Protein AF-A0A957P3L6-F1 (afdb_monomer_lite)

Sequence (128 aa):
MTCQVVGEVQRFIQQHDVEDEVVVKHDGSALTVGDVKTFMQERLRAVGLEDHGHTIFSLGRESAVPHNRGSADTPLRLGHTIIFDIFPQNERGYYHDMTRTWCLGYAPPEVQEAWDQVKEIFDQVMAN

Secondary structure (DSSP, 8-state):
-HHHHHHHHHHHHHTSEEETTEEE-TTSSBPBHHHHHHHHHHHHHHTTEE--S--EEEEGGGGGSTT----TTPBPBBT-EEEEEE-PEETTSPBP-EEEEEEBS---HHHHHHHHHHHHHHHHHHT-

pLDDT: mean 96.42, std 3.87, range [64.06, 98.75]

Radius of gyration: 15.16 Å; chains: 1; bounding box: 37×28×45 Å

Structure (mmCIF, N/CA/C/O backbone):
data_AF-A0A957P3L6-F1
#
_entry.id   AF-A0A957P3L6-F1
#
loop_
_atom_site.group_PDB
_atom_site.id
_atom_site.type_symbol
_atom_site.label_atom_id
_atom_site.label_alt_id
_atom_site.label_comp_id
_atom_site.label_asym_id
_atom_site.label_entity_id
_atom_site.label_seq_id
_atom_site.pdbx_PDB_ins_code
_atom_site.Cartn_x
_atom_site.Cartn_y
_atom_site.Cartn_z
_atom_site.occupancy
_atom_site.B_iso_or_equiv
_atom_site.auth_seq_id
_atom_site.auth_comp_id
_atom_site.auth_asym_id
_atom_site.auth_atom_id
_atom_site.pdbx_PDB_model_num
ATOM 1 N N . MET A 1 1 ? 6.332 -8.631 -13.065 1.00 87.06 1 MET A N 1
ATOM 2 C CA . MET A 1 1 ? 7.244 -8.559 -11.904 1.00 87.06 1 MET A CA 1
ATOM 3 C C . MET A 1 1 ? 6.675 -7.658 -10.813 1.00 87.06 1 MET A C 1
ATOM 5 O O . MET A 1 1 ? 6.283 -8.201 -9.796 1.00 87.06 1 MET A O 1
ATOM 9 N N . THR A 1 2 ? 6.478 -6.349 -11.018 1.00 95.50 2 THR A N 1
ATOM 10 C CA . THR A 1 2 ? 5.895 -5.479 -9.965 1.00 95.50 2 THR A CA 1
ATOM 11 C C . THR A 1 2 ? 4.506 -5.928 -9.495 1.00 95.50 2 THR A C 1
ATOM 13 O O . THR A 1 2 ? 4.297 -6.077 -8.298 1.00 95.50 2 THR A O 1
ATOM 16 N N . CYS A 1 3 ? 3.583 -6.273 -10.407 1.00 96.81 3 CYS A N 1
ATOM 17 C CA . CYS A 1 3 ? 2.259 -6.789 -10.016 1.00 96.81 3 CYS A CA 1
ATOM 18 C C . CYS A 1 3 ? 2.332 -8.088 -9.191 1.00 96.81 3 CYS A C 1
ATOM 20 O O . CYS A 1 3 ? 1.479 -8.320 -8.340 1.00 96.81 3 CYS A O 1
ATOM 22 N N . GLN A 1 4 ? 3.347 -8.931 -9.431 1.00 97.50 4 GLN A N 1
ATOM 23 C CA . GLN A 1 4 ? 3.562 -10.147 -8.642 1.00 97.50 4 GLN A CA 1
ATOM 24 C C . GLN A 1 4 ? 3.921 -9.778 -7.200 1.00 97.50 4 GLN A C 1
ATOM 26 O O . GLN A 1 4 ? 3.312 -10.310 -6.277 1.00 97.50 4 GLN A O 1
ATOM 31 N N . VAL A 1 5 ? 4.847 -8.833 -7.013 1.00 98.06 5 VAL A N 1
ATOM 32 C CA . VAL A 1 5 ? 5.245 -8.357 -5.682 1.00 98.06 5 VAL A CA 1
ATOM 33 C C . VAL A 1 5 ? 4.079 -7.686 -4.957 1.00 98.06 5 VAL A C 1
ATOM 35 O O . VAL A 1 5 ? 3.848 -7.973 -3.789 1.00 98.06 5 VAL A O 1
ATOM 38 N N . VAL A 1 6 ? 3.277 -6.872 -5.647 1.00 98.31 6 VAL A N 1
ATOM 39 C CA . VAL A 1 6 ? 2.060 -6.277 -5.065 1.00 98.31 6 VAL A CA 1
ATOM 40 C C . VAL A 1 6 ? 1.085 -7.362 -4.583 1.00 98.31 6 VAL A C 1
ATOM 42 O O . VAL A 1 6 ? 0.561 -7.275 -3.473 1.00 98.31 6 VAL A O 1
ATOM 45 N N . GLY A 1 7 ? 0.892 -8.431 -5.364 1.00 98.44 7 GLY A N 1
ATOM 46 C CA . GLY A 1 7 ? 0.078 -9.580 -4.952 1.00 98.44 7 GLY A CA 1
ATOM 47 C C . GLY A 1 7 ? 0.696 -10.415 -3.820 1.00 98.44 7 GLY A C 1
ATOM 48 O O . GLY A 1 7 ? -0.021 -11.052 -3.050 1.00 98.44 7 GLY A O 1
ATOM 49 N N . GLU A 1 8 ? 2.022 -10.440 -3.689 1.00 98.62 8 GLU A N 1
ATOM 50 C CA . GLU A 1 8 ? 2.716 -11.038 -2.542 1.00 98.62 8 GLU A CA 1
ATOM 51 C C . GLU A 1 8 ? 2.539 -10.201 -1.274 1.00 98.62 8 GLU A C 1
ATOM 53 O O . GLU A 1 8 ? 2.265 -10.775 -0.226 1.00 98.62 8 GLU A O 1
ATOM 58 N N . VAL A 1 9 ? 2.616 -8.870 -1.373 1.00 98.62 9 VAL A N 1
ATOM 59 C CA . VAL A 1 9 ? 2.340 -7.941 -0.264 1.00 98.62 9 VAL A CA 1
ATOM 60 C C . VAL A 1 9 ? 0.907 -8.106 0.237 1.00 98.62 9 VAL A C 1
ATOM 62 O O . VAL A 1 9 ? 0.689 -8.238 1.439 1.00 98.62 9 VAL A O 1
ATOM 65 N N . GLN A 1 10 ? -0.067 -8.175 -0.675 1.00 98.50 10 GLN A N 1
ATOM 66 C CA . GLN A 1 10 ? -1.460 -8.432 -0.307 1.00 98.50 10 GLN A CA 1
ATOM 67 C C . GLN A 1 10 ? -1.595 -9.748 0.476 1.00 98.50 10 GLN A C 1
ATOM 69 O O . GLN A 1 10 ? -2.192 -9.767 1.551 1.00 98.50 10 GLN A O 1
ATOM 74 N N . ARG A 1 11 ? -1.017 -10.844 -0.036 1.00 98.62 11 ARG A N 1
ATOM 75 C CA . ARG A 1 11 ? -1.066 -12.155 0.632 1.00 98.62 11 ARG A CA 1
ATOM 76 C C . ARG A 1 11 ? -0.356 -12.151 1.981 1.00 98.62 11 ARG A C 1
ATOM 78 O O . ARG A 1 11 ? -0.852 -12.778 2.905 1.00 98.62 11 ARG A O 1
ATOM 85 N N . PHE A 1 12 ? 0.772 -11.455 2.097 1.00 98.69 12 PHE A N 1
ATOM 86 C CA . PHE A 1 12 ? 1.495 -11.298 3.357 1.00 98.69 12 PHE A CA 1
ATOM 87 C C . PHE A 1 12 ? 0.620 -10.633 4.422 1.00 98.69 12 PHE A C 1
ATOM 89 O O . PHE A 1 12 ? 0.483 -11.168 5.517 1.00 98.69 12 PHE A O 1
ATOM 96 N N . ILE A 1 13 ? -0.054 -9.529 4.087 1.00 98.50 13 ILE A N 1
ATOM 97 C CA . ILE A 1 13 ? -0.978 -8.863 5.017 1.00 98.50 13 ILE A CA 1
ATOM 98 C C . ILE A 1 13 ? -2.135 -9.802 5.397 1.00 98.50 13 ILE A C 1
ATOM 100 O O . ILE A 1 13 ? -2.477 -9.906 6.567 1.00 98.50 13 ILE A O 1
ATOM 104 N N . GLN A 1 14 ? -2.694 -10.543 4.435 1.00 97.81 14 GLN A N 1
ATOM 105 C CA . GLN A 1 14 ? -3.813 -11.473 4.664 1.00 97.81 14 GLN A CA 1
ATOM 106 C C . GLN A 1 14 ? -3.473 -12.706 5.523 1.00 97.81 14 GLN A C 1
ATOM 108 O O . GLN A 1 14 ? -4.383 -13.439 5.898 1.00 97.81 14 GLN A O 1
ATOM 113 N N . GLN A 1 15 ? -2.196 -12.967 5.816 1.00 97.56 15 GLN A N 1
ATOM 114 C CA . GLN A 1 15 ? -1.766 -14.068 6.693 1.00 97.56 15 GLN A CA 1
ATOM 115 C C . GLN A 1 15 ? -1.826 -13.722 8.187 1.00 97.56 15 GLN A C 1
ATOM 117 O O . GLN A 1 15 ? -1.522 -14.578 9.012 1.00 97.56 15 GLN A O 1
ATOM 122 N N . HIS A 1 16 ? -2.162 -12.479 8.518 1.00 98.56 16 HIS A N 1
ATOM 123 C CA . HIS A 1 16 ? -2.164 -11.957 9.877 1.00 98.56 16 HIS A CA 1
ATOM 124 C C . HIS A 1 16 ? -3.590 -11.866 10.423 1.00 98.56 16 HIS A C 1
ATOM 126 O O . HIS A 1 16 ? -4.535 -11.615 9.669 1.00 98.56 16 HIS A O 1
ATOM 132 N N . ASP A 1 17 ? -3.729 -12.048 11.734 1.00 98.06 17 ASP A N 1
ATOM 133 C CA . ASP A 1 17 ? -5.008 -11.916 12.429 1.00 98.06 17 ASP A CA 1
ATOM 134 C C . ASP A 1 17 ? -5.362 -10.439 12.660 1.00 98.06 17 ASP A C 1
ATOM 136 O O . ASP A 1 17 ? -4.548 -9.534 12.449 1.00 98.06 17 ASP A O 1
ATOM 140 N N . VAL A 1 18 ? -6.602 -10.185 13.087 1.00 98.44 18 VAL A N 1
ATOM 141 C CA . VAL A 1 18 ? -7.084 -8.845 13.437 1.00 98.44 18 VAL A CA 1
ATOM 142 C C . VAL A 1 18 ? -7.625 -8.837 14.861 1.00 98.44 18 VAL A C 1
ATOM 144 O O . VAL A 1 18 ? -8.515 -9.620 15.189 1.00 98.44 18 VAL A O 1
ATOM 147 N N . GLU A 1 19 ? -7.154 -7.888 15.667 1.00 98.19 19 GLU A N 1
ATOM 148 C CA . GLU A 1 19 ? -7.626 -7.612 17.027 1.00 98.19 19 GLU A CA 1
ATOM 149 C C . GLU A 1 19 ? -7.943 -6.117 17.157 1.00 98.19 19 GLU A C 1
ATOM 151 O O . GLU A 1 19 ? -7.111 -5.279 16.817 1.00 98.19 19 GLU A O 1
ATOM 156 N N . ASP A 1 20 ? -9.154 -5.763 17.603 1.00 97.00 20 ASP A N 1
ATOM 157 C CA . ASP A 1 20 ? -9.600 -4.365 17.7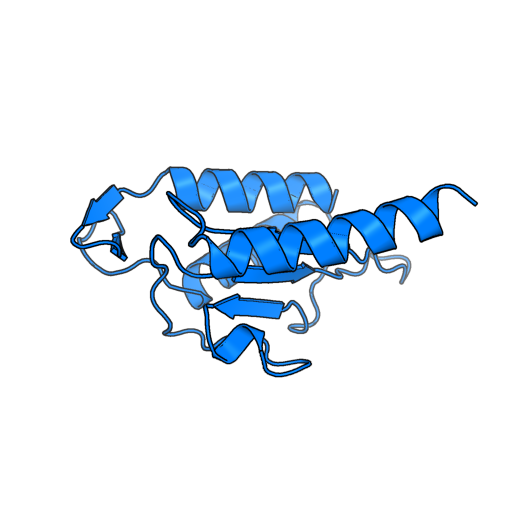69 1.00 97.00 20 ASP A CA 1
ATOM 158 C C . ASP A 1 20 ? -9.284 -3.459 16.554 1.00 97.00 20 ASP A C 1
ATOM 160 O O . ASP A 1 20 ? -8.740 -2.355 16.666 1.00 97.00 20 ASP A O 1
ATOM 164 N N . GLU A 1 21 ? -9.613 -3.970 15.361 1.00 98.19 21 GLU A N 1
ATOM 165 C CA . GLU A 1 21 ? -9.349 -3.361 14.047 1.00 98.19 21 GLU A CA 1
ATOM 166 C C . GLU A 1 21 ? -7.864 -3.172 13.687 1.00 98.19 21 GLU A C 1
ATOM 168 O O . GLU A 1 21 ? -7.564 -2.557 12.664 1.00 98.19 21 GLU A O 1
ATOM 173 N N . VAL A 1 22 ? -6.925 -3.698 14.474 1.00 98.50 22 VAL A N 1
ATOM 174 C CA . VAL A 1 22 ? -5.483 -3.705 14.187 1.00 98.50 22 VAL A CA 1
ATOM 175 C C . VAL A 1 22 ? -5.080 -5.052 13.607 1.00 98.50 22 VAL A C 1
ATOM 177 O O . VAL A 1 22 ? -5.451 -6.092 14.139 1.00 98.50 22 VAL A O 1
ATOM 180 N N . VAL A 1 23 ? -4.286 -5.044 12.539 1.00 98.69 23 VAL A N 1
ATOM 181 C CA . VAL A 1 23 ? -3.655 -6.265 12.025 1.00 98.69 23 VAL A CA 1
ATOM 182 C C . VAL A 1 23 ? -2.493 -6.641 12.946 1.00 98.69 23 VAL A C 1
ATOM 184 O O . VAL A 1 23 ? -1.602 -5.819 13.172 1.00 98.69 23 VAL A O 1
ATOM 187 N N . VAL A 1 24 ? -2.481 -7.864 13.473 1.00 98.69 24 VAL A N 1
ATOM 188 C CA . VAL A 1 24 ? -1.509 -8.322 14.478 1.00 98.69 24 VAL A CA 1
ATOM 189 C C . VAL A 1 24 ? -0.664 -9.493 13.979 1.00 98.69 24 VAL A C 1
ATOM 191 O O . VAL A 1 24 ? -1.112 -10.367 13.239 1.00 98.69 24 VAL A O 1
ATOM 194 N N . LYS A 1 25 ? 0.606 -9.500 14.383 1.00 98.50 25 LYS A N 1
ATOM 195 C CA . LYS A 1 25 ? 1.548 -10.601 14.174 1.00 98.50 25 LYS A CA 1
ATOM 196 C C . LYS A 1 25 ? 1.268 -11.739 15.145 1.00 98.50 25 LYS A C 1
ATOM 198 O O . LYS A 1 25 ? 0.614 -11.571 16.167 1.00 98.50 25 LYS A O 1
ATOM 203 N N . HIS A 1 26 ? 1.851 -12.898 14.848 1.00 96.00 26 HIS A N 1
ATOM 204 C CA . HIS A 1 26 ? 1.729 -14.106 15.669 1.00 96.00 26 HIS A CA 1
ATOM 205 C C . HIS A 1 26 ? 2.196 -13.935 17.125 1.00 96.00 26 HIS A C 1
ATOM 207 O O . HIS A 1 26 ? 1.799 -14.713 17.988 1.00 96.00 26 HIS A O 1
ATOM 213 N N . ASP A 1 27 ? 3.057 -12.950 17.392 1.00 96.69 27 ASP A N 1
ATOM 214 C CA . ASP A 1 27 ? 3.541 -12.597 18.731 1.00 96.69 27 ASP A CA 1
ATOM 215 C C . ASP A 1 27 ? 2.620 -11.607 19.477 1.00 96.69 27 ASP A C 1
ATOM 217 O O . ASP A 1 27 ? 2.952 -11.180 20.582 1.00 96.69 27 ASP A O 1
ATOM 221 N N . GLY A 1 28 ? 1.480 -11.237 18.883 1.00 97.12 28 GLY A N 1
ATOM 222 C CA . GLY A 1 28 ? 0.507 -10.282 19.415 1.00 97.12 28 GLY A CA 1
ATOM 223 C C . GLY A 1 28 ? 0.873 -8.810 19.201 1.00 97.12 28 GLY A C 1
ATOM 224 O O . GLY A 1 28 ? 0.094 -7.927 19.549 1.00 97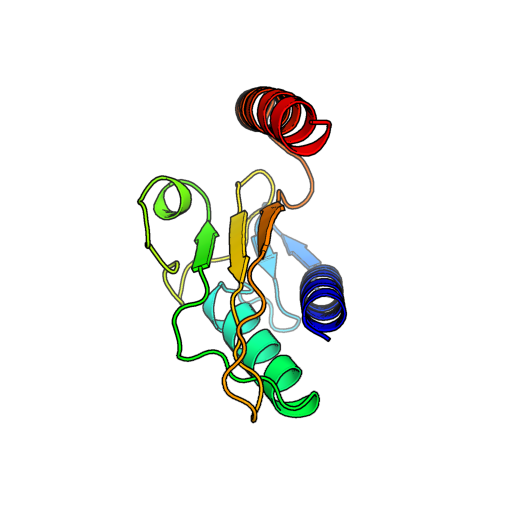.12 28 GLY A O 1
ATOM 225 N N . SER A 1 29 ? 2.042 -8.499 18.633 1.00 98.31 29 SER A N 1
ATOM 226 C CA . SER A 1 29 ? 2.396 -7.114 18.306 1.00 98.31 29 SER A CA 1
ATOM 227 C C . SER A 1 29 ? 1.794 -6.684 16.966 1.00 98.31 29 SER A C 1
ATOM 229 O O . SER A 1 29 ? 1.581 -7.501 16.072 1.00 98.31 29 SER A O 1
ATOM 231 N N . ALA A 1 30 ? 1.511 -5.390 16.801 1.00 98.62 30 ALA A N 1
ATOM 232 C CA . ALA A 1 30 ? 0.903 -4.882 15.574 1.00 98.62 30 ALA A CA 1
ATOM 233 C C . ALA A 1 30 ? 1.804 -5.095 14.346 1.00 98.62 30 ALA A C 1
ATOM 235 O O . ALA A 1 30 ? 3.017 -4.889 14.416 1.00 98.62 30 ALA A O 1
ATOM 236 N N . LEU A 1 31 ? 1.200 -5.456 13.212 1.00 98.75 31 LEU A N 1
ATOM 237 C CA . LEU A 1 31 ? 1.855 -5.402 11.911 1.00 98.75 31 LEU A CA 1
ATOM 238 C C . LEU A 1 31 ? 1.931 -3.940 11.460 1.00 98.75 31 LEU A C 1
ATOM 240 O O . LEU A 1 31 ? 0.925 -3.228 11.444 1.00 98.75 31 LEU A O 1
ATOM 244 N N . THR A 1 32 ? 3.120 -3.488 11.081 1.00 98.69 32 THR A N 1
ATOM 245 C CA . THR A 1 32 ? 3.384 -2.080 10.769 1.00 98.69 32 THR A CA 1
ATOM 246 C C . THR A 1 32 ? 3.628 -1.835 9.281 1.00 98.69 32 THR A C 1
ATOM 248 O O . THR A 1 32 ? 3.942 -2.744 8.507 1.00 98.69 32 THR A O 1
ATOM 251 N N . VAL A 1 33 ? 3.542 -0.569 8.868 1.00 98.38 33 VAL A N 1
ATOM 252 C CA . VAL A 1 33 ? 4.010 -0.106 7.550 1.00 98.38 33 VAL A CA 1
ATOM 253 C C . VAL A 1 33 ? 5.471 -0.508 7.299 1.00 98.38 33 VAL A C 1
ATOM 255 O O . VAL A 1 33 ? 5.818 -0.894 6.181 1.00 98.38 33 VAL A O 1
ATOM 258 N N . GLY A 1 34 ? 6.331 -0.443 8.321 1.00 98.12 34 GLY A N 1
ATOM 259 C CA . GLY A 1 34 ? 7.734 -0.850 8.236 1.00 98.12 34 GLY A CA 1
ATOM 260 C C . GLY A 1 34 ? 7.907 -2.337 7.928 1.00 98.12 34 GLY A C 1
ATOM 261 O O . GLY A 1 34 ? 8.720 -2.689 7.068 1.00 98.12 34 GLY A O 1
ATOM 262 N N . ASP A 1 35 ? 7.103 -3.197 8.556 1.00 98.69 35 ASP A N 1
ATOM 263 C CA . ASP A 1 35 ? 7.111 -4.642 8.296 1.00 98.69 35 ASP A CA 1
ATOM 264 C C . ASP A 1 35 ? 6.732 -4.939 6.837 1.00 98.69 35 ASP A C 1
ATOM 266 O O . ASP A 1 35 ? 7.422 -5.690 6.143 1.00 98.69 35 ASP A O 1
ATOM 270 N N . VAL A 1 36 ? 5.680 -4.283 6.329 1.00 98.44 36 VAL A N 1
ATOM 271 C CA . VAL A 1 36 ? 5.232 -4.452 4.937 1.00 98.44 36 VAL A CA 1
ATOM 272 C C . VAL A 1 36 ? 6.278 -3.964 3.939 1.00 98.44 36 VAL A C 1
ATOM 274 O O . VAL A 1 36 ? 6.564 -4.659 2.962 1.00 98.44 36 VAL A O 1
ATOM 277 N N . LYS A 1 37 ? 6.886 -2.797 4.176 1.00 97.88 37 LYS A N 1
ATOM 278 C CA . LYS A 1 37 ? 7.951 -2.276 3.305 1.00 97.88 37 LYS A CA 1
ATOM 279 C C . LYS A 1 37 ? 9.175 -3.183 3.294 1.00 97.88 37 LYS A C 1
ATOM 281 O O . LYS A 1 37 ? 9.734 -3.412 2.224 1.00 97.88 37 LYS A O 1
ATOM 286 N N . THR A 1 38 ? 9.556 -3.726 4.449 1.00 97.81 38 THR A N 1
ATOM 287 C CA . THR A 1 38 ? 10.676 -4.672 4.561 1.00 97.81 38 THR A CA 1
ATOM 288 C C . THR A 1 38 ? 10.400 -5.920 3.725 1.00 97.81 38 THR A C 1
ATOM 290 O O . THR A 1 38 ? 11.187 -6.254 2.839 1.00 97.81 38 THR A O 1
ATOM 293 N N . PHE A 1 39 ? 9.230 -6.539 3.909 1.00 98.38 39 PHE A N 1
ATOM 294 C CA . PHE A 1 39 ? 8.804 -7.691 3.114 1.00 98.38 39 PHE A CA 1
ATOM 295 C C . PHE A 1 39 ? 8.805 -7.385 1.607 1.00 98.38 39 PHE A C 1
ATOM 297 O O . PHE A 1 39 ? 9.339 -8.146 0.798 1.00 98.38 39 PHE A O 1
ATOM 304 N N . MET A 1 40 ? 8.230 -6.250 1.210 1.00 97.94 40 MET A N 1
ATOM 305 C CA . MET A 1 40 ? 8.155 -5.827 -0.187 1.00 97.94 40 MET A CA 1
ATOM 306 C C . MET A 1 40 ? 9.543 -5.638 -0.811 1.00 97.94 40 MET A C 1
ATOM 308 O O . MET A 1 40 ? 9.768 -6.094 -1.930 1.00 97.94 40 MET A O 1
ATOM 312 N N . GLN A 1 41 ? 10.479 -4.999 -0.105 1.00 96.94 41 GLN A N 1
ATOM 313 C CA . GLN A 1 41 ? 11.845 -4.779 -0.590 1.00 96.94 41 GLN A CA 1
ATOM 314 C C . GLN A 1 41 ? 12.588 -6.098 -0.822 1.00 96.94 41 GLN A C 1
ATOM 316 O O . GLN A 1 41 ? 13.273 -6.245 -1.836 1.00 96.94 41 GLN A O 1
ATOM 321 N N . GLU A 1 42 ? 12.415 -7.082 0.061 1.00 97.56 42 GLU A N 1
ATOM 322 C CA . GLU A 1 42 ? 12.964 -8.428 -0.138 1.00 97.56 42 GLU A CA 1
ATOM 323 C C . GLU A 1 42 ? 12.399 -9.087 -1.401 1.00 97.56 42 GLU A C 1
ATOM 325 O O . GLU A 1 42 ? 13.146 -9.665 -2.194 1.00 97.56 42 GLU A O 1
ATOM 330 N N . ARG A 1 43 ? 11.084 -8.968 -1.623 1.00 98.06 43 ARG A N 1
ATOM 331 C CA . ARG A 1 43 ? 10.418 -9.531 -2.805 1.00 98.06 43 ARG A CA 1
ATOM 332 C C . ARG A 1 43 ? 10.816 -8.842 -4.103 1.00 98.06 43 ARG A C 1
ATOM 334 O O . ARG A 1 43 ? 11.049 -9.533 -5.090 1.00 98.06 43 ARG A O 1
ATOM 341 N N . LEU A 1 44 ? 10.957 -7.516 -4.104 1.00 97.62 44 LEU A N 1
ATOM 342 C CA . LEU A 1 44 ? 11.475 -6.768 -5.253 1.00 97.62 44 LEU A CA 1
ATOM 343 C C . LEU A 1 44 ? 12.874 -7.262 -5.636 1.00 97.62 44 LEU A C 1
ATOM 345 O O . LEU A 1 44 ? 13.092 -7.651 -6.785 1.00 97.62 44 LEU A O 1
ATOM 349 N N . ARG A 1 45 ? 13.787 -7.348 -4.661 1.00 96.25 45 ARG A N 1
ATOM 350 C CA . ARG A 1 45 ? 15.160 -7.819 -4.899 1.00 96.25 45 ARG A CA 1
ATOM 351 C C . ARG A 1 45 ? 15.190 -9.238 -5.456 1.00 96.25 45 ARG A C 1
ATOM 353 O O . ARG A 1 45 ? 15.948 -9.511 -6.382 1.00 96.25 45 ARG A O 1
ATOM 360 N N . ALA A 1 46 ? 14.332 -10.124 -4.947 1.00 96.88 46 ALA A N 1
ATOM 361 C CA . ALA A 1 46 ? 14.241 -11.507 -5.413 1.00 96.88 46 ALA A CA 1
ATOM 362 C C . ALA A 1 46 ? 13.845 -11.638 -6.897 1.00 96.88 46 ALA A C 1
ATOM 364 O O . ALA A 1 46 ? 14.145 -12.659 -7.515 1.00 96.88 46 ALA A O 1
ATOM 365 N N . VAL A 1 47 ? 13.198 -10.622 -7.480 1.00 96.56 47 VAL A N 1
ATOM 366 C CA . VAL A 1 47 ? 12.807 -10.599 -8.899 1.00 96.56 47 VAL A CA 1
ATOM 367 C C . VAL A 1 47 ? 13.643 -9.631 -9.745 1.00 96.56 47 VAL A C 1
ATOM 369 O O . VAL A 1 47 ? 13.244 -9.317 -10.864 1.00 96.56 47 VAL A O 1
ATOM 372 N N . GLY A 1 48 ? 14.791 -9.157 -9.246 1.00 96.12 48 GLY A N 1
ATOM 373 C CA . GLY A 1 48 ? 15.674 -8.242 -9.986 1.00 96.12 48 GLY A CA 1
ATOM 374 C C . GLY A 1 48 ? 15.126 -6.815 -10.108 1.00 96.12 48 GLY A C 1
ATOM 375 O O . GLY A 1 48 ? 15.374 -6.131 -11.103 1.00 96.12 48 GLY A O 1
ATOM 376 N N . LEU A 1 49 ? 14.329 -6.387 -9.126 1.00 97.06 49 LEU A N 1
ATOM 377 C CA . LEU A 1 49 ? 13.805 -5.031 -9.003 1.00 97.06 49 LEU A CA 1
ATOM 378 C C . LEU A 1 49 ? 14.365 -4.343 -7.757 1.00 97.06 49 LEU A C 1
ATOM 380 O O . LEU A 1 49 ? 14.553 -4.969 -6.715 1.00 97.06 49 LEU A O 1
ATOM 384 N N . GLU A 1 50 ? 14.562 -3.034 -7.843 1.00 95.75 50 GLU A N 1
ATOM 385 C CA . GLU A 1 50 ? 15.050 -2.216 -6.737 1.00 95.75 50 GLU A CA 1
ATOM 386 C C . GLU A 1 50 ? 14.104 -1.042 -6.470 1.00 95.75 50 GLU A C 1
ATOM 388 O O . GLU A 1 50 ? 13.743 -0.292 -7.376 1.00 95.75 50 GLU A O 1
ATOM 393 N N . ASP A 1 51 ? 13.688 -0.893 -5.211 1.00 92.19 51 ASP A N 1
ATOM 394 C CA . ASP A 1 51 ? 13.039 0.318 -4.708 1.00 92.19 51 ASP A CA 1
ATOM 395 C C . ASP A 1 51 ? 14.099 1.179 -4.021 1.00 92.19 51 ASP A C 1
ATOM 397 O O . ASP A 1 51 ? 14.662 0.786 -2.998 1.00 92.19 51 ASP A O 1
ATOM 401 N N . HIS A 1 52 ? 14.337 2.378 -4.550 1.00 88.25 52 HIS A N 1
ATOM 402 C CA . HIS A 1 52 ? 15.293 3.354 -4.006 1.00 88.25 52 HIS A CA 1
ATOM 403 C C . HIS A 1 52 ? 14.732 4.094 -2.773 1.00 88.25 52 HIS A C 1
ATOM 405 O O . HIS A 1 52 ? 14.962 5.284 -2.559 1.00 88.25 52 HIS A O 1
ATOM 411 N N . GLY A 1 53 ? 13.942 3.385 -1.961 1.00 81.62 53 GLY A N 1
ATOM 412 C CA . GLY A 1 53 ? 13.272 3.884 -0.763 1.00 81.62 53 GLY A CA 1
ATOM 413 C C . GLY A 1 53 ? 12.180 4.912 -1.041 1.00 81.62 53 GLY A C 1
ATOM 414 O O . GLY A 1 53 ? 11.855 5.699 -0.148 1.00 81.62 53 GLY A O 1
ATOM 415 N N . HIS A 1 54 ? 11.652 4.961 -2.261 1.00 86.94 54 HIS A N 1
ATOM 416 C CA . HIS A 1 54 ? 10.716 5.995 -2.686 1.00 86.94 54 HIS A CA 1
ATOM 417 C C . HIS A 1 54 ? 9.255 5.547 -2.645 1.00 86.94 54 HIS A C 1
ATOM 419 O O . HIS A 1 54 ? 8.384 6.414 -2.593 1.00 86.94 54 HIS A O 1
ATOM 425 N N . THR A 1 55 ? 9.004 4.235 -2.597 1.00 94.94 55 THR A N 1
ATOM 426 C CA . THR A 1 55 ? 7.653 3.671 -2.509 1.00 94.94 55 THR A CA 1
ATOM 427 C C . THR A 1 55 ? 6.834 4.332 -1.398 1.00 94.94 55 THR A C 1
ATOM 429 O O . THR A 1 55 ? 7.269 4.436 -0.241 1.00 94.94 55 THR A O 1
ATOM 432 N N . ILE A 1 56 ? 5.622 4.757 -1.751 1.00 97.88 56 ILE A N 1
ATOM 433 C CA . ILE A 1 56 ? 4.629 5.256 -0.807 1.00 97.88 56 ILE A CA 1
ATOM 434 C C . ILE A 1 56 ? 3.768 4.077 -0.379 1.00 97.88 56 ILE A C 1
ATOM 436 O O . ILE A 1 56 ? 3.126 3.420 -1.193 1.00 97.88 56 ILE A O 1
ATOM 440 N N . PHE A 1 57 ? 3.771 3.817 0.921 1.00 98.06 57 PHE A N 1
ATOM 441 C CA . PHE A 1 57 ? 2.854 2.891 1.563 1.00 98.06 57 PHE A CA 1
ATOM 442 C C . PHE A 1 57 ? 2.397 3.568 2.852 1.00 98.06 57 PHE A C 1
ATOM 444 O O . PHE A 1 57 ? 3.005 3.399 3.908 1.00 98.06 57 PHE A O 1
ATOM 451 N N . SER A 1 58 ? 1.413 4.454 2.722 1.00 97.38 58 SER A N 1
ATOM 452 C CA . SER A 1 58 ? 0.973 5.368 3.780 1.00 97.38 58 SER A CA 1
ATOM 453 C C . SER A 1 58 ? -0.483 5.114 4.139 1.00 97.38 58 SER A C 1
ATOM 455 O O . SER A 1 58 ? -1.276 4.780 3.259 1.00 97.38 58 SER A O 1
ATOM 457 N N . LEU A 1 59 ? -0.825 5.277 5.421 1.0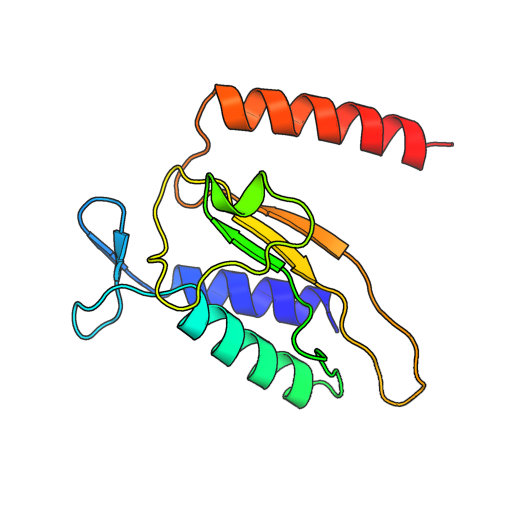0 96.38 59 LEU A N 1
ATOM 458 C CA . LEU A 1 59 ? -2.144 4.971 5.977 1.00 96.38 59 LEU A CA 1
ATOM 459 C C . LEU A 1 59 ? -2.901 6.251 6.380 1.00 96.38 59 LEU A C 1
ATOM 461 O O . LEU A 1 59 ? -2.343 7.156 7.008 1.00 96.38 59 LEU A O 1
ATOM 465 N N . GLY A 1 60 ? -4.199 6.303 6.088 1.00 93.19 60 GLY A N 1
ATOM 466 C CA . GLY A 1 60 ? -5.136 7.315 6.572 1.00 93.19 60 GLY A CA 1
ATOM 467 C C . GLY A 1 60 ? -4.682 8.746 6.283 1.00 93.19 60 GLY A C 1
ATOM 468 O O . GLY A 1 60 ? -4.496 9.142 5.136 1.00 93.19 60 GLY A O 1
ATOM 469 N N . ARG A 1 61 ? -4.497 9.552 7.337 1.00 92.38 61 ARG A N 1
ATOM 470 C CA . ARG A 1 61 ? -4.105 10.965 7.202 1.00 92.38 61 ARG A CA 1
ATOM 471 C C . ARG A 1 61 ? -2.760 11.144 6.495 1.00 92.38 61 ARG A C 1
ATOM 473 O O . ARG A 1 61 ? -2.583 12.140 5.798 1.00 92.38 61 ARG A O 1
ATOM 480 N N . GLU A 1 62 ? -1.824 10.210 6.664 1.00 93.81 62 GLU A N 1
ATOM 481 C CA . GLU A 1 62 ? -0.528 10.278 5.982 1.00 93.81 62 GLU A CA 1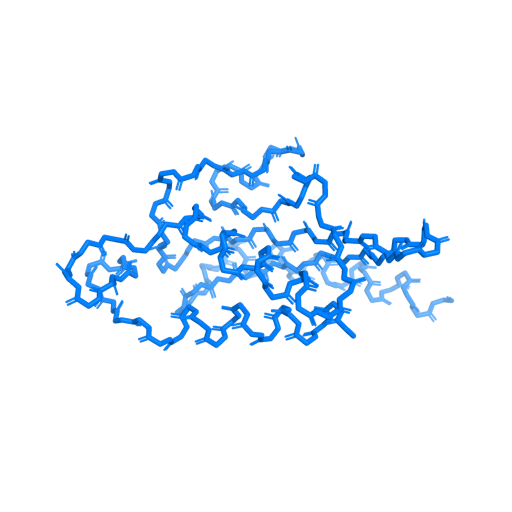
ATOM 482 C C . GLU A 1 62 ? -0.698 10.201 4.462 1.00 93.81 62 GLU A C 1
ATOM 484 O O . GLU A 1 62 ? 0.003 10.902 3.736 1.00 93.81 62 GLU A O 1
ATOM 489 N N . SER A 1 63 ? -1.684 9.432 3.994 1.00 92.50 63 SER A N 1
ATOM 490 C CA . SER A 1 63 ? -2.025 9.272 2.579 1.00 92.50 63 SER A CA 1
ATOM 491 C C . SER A 1 63 ? -2.540 10.544 1.909 1.00 92.50 63 SER A C 1
ATOM 493 O O . SER A 1 63 ? -2.483 10.652 0.688 1.00 92.50 63 SER A O 1
ATOM 495 N N . ALA A 1 64 ? -3.028 11.517 2.685 1.00 91.31 64 ALA A N 1
ATOM 496 C CA . ALA A 1 64 ? -3.502 12.796 2.159 1.00 91.31 64 ALA A CA 1
ATOM 497 C C . ALA A 1 64 ? -2.360 13.788 1.862 1.00 91.31 64 ALA A C 1
ATOM 499 O O . ALA A 1 64 ? -2.604 14.848 1.286 1.00 91.31 64 ALA A O 1
ATOM 500 N N . VAL A 1 65 ? -1.122 13.482 2.271 1.00 94.50 65 VAL A N 1
ATOM 501 C CA . VAL A 1 65 ? 0.048 14.341 2.051 1.00 94.50 65 VAL A CA 1
ATOM 502 C C . VAL A 1 65 ? 0.843 13.818 0.849 1.00 94.50 65 VAL A C 1
ATOM 504 O O . VAL A 1 65 ? 1.383 12.711 0.922 1.00 94.50 65 VAL A O 1
ATOM 507 N N . PRO A 1 66 ? 0.975 14.597 -0.243 1.00 91.00 66 PRO A N 1
ATOM 508 C CA . PRO A 1 66 ? 1.759 14.186 -1.403 1.00 91.00 66 PRO A CA 1
ATOM 509 C C . PRO A 1 66 ? 3.188 13.794 -1.020 1.00 91.00 66 PRO A C 1
ATOM 511 O O . PRO A 1 66 ? 3.832 14.465 -0.212 1.00 91.00 66 PRO A O 1
ATOM 514 N N . HIS A 1 67 ? 3.683 12.705 -1.610 1.00 90.88 67 HIS A N 1
ATOM 515 C CA . HIS A 1 67 ? 5.015 12.140 -1.355 1.00 90.88 67 HIS A CA 1
ATOM 516 C C . HIS A 1 67 ? 5.297 11.728 0.102 1.00 90.88 67 HIS A C 1
ATOM 518 O O . HIS A 1 67 ? 6.446 11.417 0.433 1.00 90.88 67 HIS A O 1
ATOM 524 N N . ASN A 1 68 ? 4.289 11.680 0.979 1.00 95.56 68 ASN A N 1
ATOM 525 C CA . ASN A 1 68 ? 4.466 11.067 2.286 1.00 95.56 68 ASN A CA 1
ATOM 526 C C . ASN A 1 68 ? 4.571 9.553 2.114 1.00 95.56 68 ASN A C 1
ATOM 528 O O . ASN A 1 68 ? 3.622 8.893 1.702 1.00 95.56 68 ASN A O 1
ATOM 532 N N . ARG A 1 69 ? 5.734 9.000 2.461 1.00 96.06 69 ARG A N 1
ATOM 533 C CA . ARG A 1 69 ? 6.020 7.578 2.279 1.00 96.06 69 ARG A CA 1
ATOM 534 C C . ARG A 1 69 ? 5.304 6.692 3.300 1.00 96.06 69 ARG A C 1
ATOM 536 O O . ARG A 1 69 ? 5.268 5.488 3.074 1.00 96.06 69 ARG A O 1
ATOM 543 N N . GLY A 1 70 ? 4.757 7.246 4.381 1.00 96.50 70 GLY A N 1
ATOM 544 C CA . GLY A 1 70 ? 4.198 6.516 5.520 1.00 96.50 70 GLY A CA 1
ATOM 545 C C . GLY A 1 70 ? 5.246 6.233 6.595 1.00 96.50 70 GLY A C 1
ATOM 546 O O . GLY A 1 70 ? 6.377 5.833 6.274 1.00 96.50 70 GLY A O 1
ATOM 547 N N . SER A 1 71 ? 4.860 6.441 7.854 1.00 97.00 71 SER A N 1
ATOM 548 C CA . SER A 1 71 ? 5.721 6.247 9.025 1.00 97.00 71 SER A CA 1
ATOM 549 C C . SER A 1 71 ? 5.889 4.761 9.337 1.00 97.00 71 SER A C 1
ATOM 551 O O . SER A 1 71 ? 4.932 3.994 9.290 1.00 97.00 71 SER A O 1
ATOM 553 N N . ALA A 1 72 ? 7.125 4.325 9.599 1.00 97.12 72 ALA A N 1
ATOM 554 C CA . ALA A 1 72 ? 7.451 2.901 9.711 1.00 97.12 72 ALA A CA 1
ATOM 555 C C . ALA A 1 72 ? 6.760 2.214 10.900 1.00 97.12 72 ALA A C 1
ATOM 557 O O . ALA A 1 72 ? 6.459 1.030 10.819 1.00 97.12 72 ALA A O 1
ATOM 558 N N . ASP A 1 73 ? 6.493 2.957 11.969 1.00 97.88 73 ASP A N 1
ATOM 559 C CA . ASP A 1 73 ? 5.839 2.517 13.199 1.00 97.88 73 ASP A CA 1
ATOM 560 C C . ASP A 1 73 ? 4.305 2.536 13.127 1.00 97.88 73 ASP A C 1
ATOM 562 O O . ASP A 1 73 ? 3.657 2.023 14.039 1.00 97.88 73 ASP A O 1
ATOM 566 N N . THR A 1 74 ? 3.712 3.070 12.051 1.00 98.00 74 THR A N 1
ATOM 567 C CA . THR A 1 74 ? 2.256 3.108 11.862 1.00 98.00 74 THR A CA 1
ATOM 568 C C . THR A 1 74 ? 1.678 1.684 11.794 1.00 98.00 74 THR A C 1
ATOM 570 O O . THR A 1 74 ? 2.005 0.942 10.860 1.00 98.00 74 THR A O 1
ATOM 573 N N . PRO A 1 75 ? 0.786 1.292 12.728 1.00 98.19 75 PRO A N 1
ATOM 574 C CA . PRO A 1 75 ? 0.081 0.011 12.683 1.00 98.19 75 PRO A CA 1
ATOM 575 C C . PRO A 1 75 ? -0.918 -0.054 11.526 1.00 98.19 75 PRO A C 1
ATOM 577 O O . PRO A 1 75 ? -1.651 0.907 11.288 1.00 98.19 75 PRO A O 1
ATOM 580 N N . LEU A 1 76 ? -1.016 -1.202 10.855 1.00 98.44 76 LEU A N 1
ATOM 581 C CA . LEU A 1 76 ? -2.068 -1.460 9.871 1.00 98.44 76 LEU A CA 1
ATOM 582 C C . LEU A 1 76 ? -3.419 -1.623 10.565 1.00 98.44 76 LEU A C 1
ATOM 584 O O . LEU A 1 76 ? -3.555 -2.392 11.518 1.00 98.44 76 LEU A O 1
ATOM 588 N N . ARG A 1 77 ? -4.424 -0.904 10.062 1.00 98.25 77 ARG A N 1
ATOM 589 C CA . ARG A 1 77 ? -5.776 -0.883 10.624 1.00 98.25 77 ARG A CA 1
ATOM 590 C C . ARG A 1 77 ? -6.840 -1.124 9.564 1.00 98.25 77 ARG A C 1
ATOM 592 O O . ARG A 1 77 ? -6.699 -0.677 8.425 1.00 98.25 77 ARG A O 1
ATOM 599 N N . LEU A 1 78 ? -7.916 -1.802 9.956 1.00 98.38 78 LEU A N 1
ATOM 600 C CA . LEU A 1 78 ? -9.115 -1.934 9.133 1.00 98.38 78 LEU A CA 1
ATOM 601 C C . LEU A 1 78 ? -9.795 -0.574 8.945 1.00 98.38 78 LEU A C 1
ATOM 603 O O . LEU A 1 78 ? -9.587 0.346 9.737 1.00 98.38 78 LEU A O 1
ATOM 607 N N . GLY A 1 79 ? -10.564 -0.417 7.867 1.00 97.25 79 GLY A N 1
ATOM 608 C CA . GLY A 1 79 ? -11.322 0.813 7.605 1.00 97.25 79 GLY A CA 1
ATOM 609 C C . GLY A 1 79 ? -10.477 2.025 7.199 1.00 97.25 79 GLY A C 1
ATOM 610 O O . GLY A 1 79 ? -11.026 3.071 6.873 1.00 97.25 79 GLY A O 1
ATOM 611 N N . HIS A 1 80 ? -9.147 1.916 7.195 1.00 96.88 80 HIS A N 1
ATOM 612 C CA . HIS A 1 80 ? -8.257 3.017 6.844 1.00 96.88 80 HIS A CA 1
ATOM 613 C C . HIS A 1 80 ? -7.759 2.874 5.408 1.00 96.88 80 HIS A C 1
ATOM 615 O O . HIS A 1 80 ? -7.378 1.789 4.963 1.00 96.88 80 HIS A O 1
ATOM 621 N N . THR A 1 81 ? -7.739 3.991 4.685 1.00 96.75 81 THR A N 1
ATOM 622 C CA . THR A 1 81 ? -7.149 4.074 3.348 1.00 96.75 81 THR A CA 1
ATOM 623 C C . THR A 1 81 ? -5.651 3.807 3.411 1.00 96.75 81 THR A C 1
ATOM 625 O O . THR A 1 81 ? -4.962 4.357 4.264 1.00 96.75 81 THR A O 1
ATOM 628 N N . ILE A 1 82 ? -5.137 3.015 2.480 1.00 98.19 82 ILE A N 1
ATOM 629 C CA . ILE A 1 82 ? -3.714 2.859 2.195 1.00 98.19 82 ILE A CA 1
ATOM 630 C C . ILE A 1 82 ? -3.490 3.366 0.777 1.00 98.19 82 ILE A C 1
ATOM 632 O O . ILE A 1 82 ? -4.100 2.849 -0.161 1.00 98.19 82 ILE A O 1
ATOM 636 N N . ILE A 1 83 ? -2.603 4.343 0.605 1.00 97.94 83 IL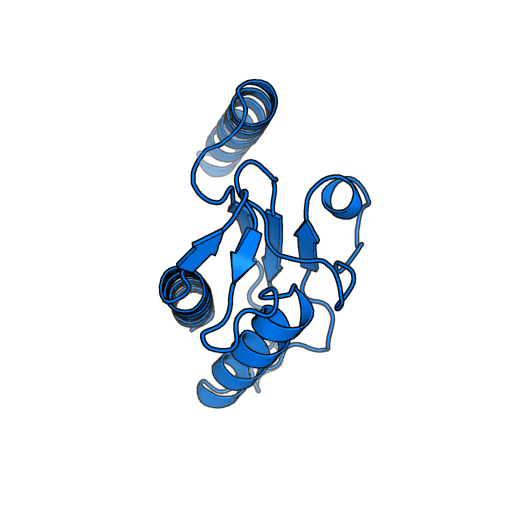E A N 1
ATOM 637 C CA . ILE A 1 83 ? -2.057 4.659 -0.717 1.00 97.94 83 ILE A CA 1
ATOM 638 C C . ILE A 1 83 ? -0.802 3.820 -0.897 1.00 97.94 83 ILE A C 1
ATOM 640 O O . ILE A 1 83 ? 0.161 3.964 -0.142 1.00 97.94 83 ILE A O 1
ATOM 644 N N . PHE A 1 84 ? -0.851 2.933 -1.887 1.00 98.12 84 PHE A N 1
ATOM 645 C CA . PHE A 1 84 ? 0.263 2.103 -2.307 1.00 98.12 84 PHE A CA 1
ATOM 646 C C . PHE A 1 84 ? 0.737 2.573 -3.681 1.00 98.12 84 PHE A C 1
ATOM 648 O O . PHE A 1 84 ? 0.180 2.177 -4.706 1.00 98.12 84 PHE A O 1
ATOM 655 N N . ASP A 1 85 ? 1.749 3.437 -3.682 1.00 97.81 85 ASP A N 1
ATOM 656 C CA . ASP A 1 85 ? 2.405 3.960 -4.878 1.00 97.81 85 ASP A CA 1
ATOM 657 C C . ASP A 1 85 ? 3.798 3.346 -5.008 1.00 97.81 85 ASP A C 1
ATOM 659 O O . ASP A 1 85 ? 4.693 3.636 -4.209 1.00 97.81 85 ASP A O 1
ATOM 663 N N . ILE A 1 86 ? 3.965 2.440 -5.966 1.00 97.44 86 ILE A N 1
ATOM 664 C CA . ILE A 1 86 ? 5.138 1.575 -6.081 1.00 97.44 86 ILE A CA 1
ATOM 665 C C . ILE A 1 86 ? 5.778 1.723 -7.450 1.00 97.44 86 ILE A C 1
ATOM 667 O O . ILE A 1 86 ? 5.170 1.415 -8.478 1.00 97.44 86 ILE A O 1
ATOM 671 N N . PHE A 1 87 ? 7.052 2.119 -7.438 1.00 96.50 87 PHE A N 1
ATOM 672 C CA . PHE A 1 87 ? 7.782 2.419 -8.661 1.00 96.50 87 PHE A CA 1
ATOM 673 C C . PHE A 1 87 ? 9.231 1.907 -8.680 1.00 96.50 87 PHE A C 1
ATOM 675 O O . PHE A 1 87 ? 10.190 2.681 -8.655 1.00 96.50 87 PHE A O 1
ATOM 682 N N . PRO A 1 88 ? 9.436 0.580 -8.695 1.00 97.25 88 PRO A N 1
ATOM 683 C CA . PRO A 1 88 ? 10.764 -0.000 -8.687 1.00 97.25 88 PRO A CA 1
ATOM 684 C C . PRO A 1 88 ? 11.439 0.113 -10.053 1.00 97.25 88 PRO A C 1
ATOM 686 O O . PRO A 1 88 ? 10.790 0.095 -11.105 1.00 97.25 88 PRO A O 1
ATOM 689 N N . GLN A 1 89 ? 12.764 0.126 -10.022 1.00 97.06 89 GLN A N 1
ATOM 690 C CA . GLN A 1 89 ? 13.619 0.123 -11.197 1.00 97.06 89 GLN A CA 1
ATOM 691 C C . GLN A 1 89 ? 14.142 -1.288 -11.484 1.00 97.06 89 GLN A C 1
ATOM 693 O O . GLN A 1 89 ? 14.433 -2.049 -10.562 1.00 97.06 89 GLN A O 1
ATOM 698 N N . ASN A 1 90 ? 14.282 -1.643 -12.759 1.00 95.50 90 ASN A N 1
ATOM 699 C CA . ASN A 1 90 ? 15.030 -2.832 -13.172 1.00 95.50 90 ASN A CA 1
ATOM 700 C C . ASN A 1 90 ? 16.507 -2.511 -13.461 1.00 95.50 90 ASN A C 1
ATOM 702 O O . ASN A 1 90 ? 16.888 -1.354 -13.618 1.00 95.50 90 ASN A O 1
ATOM 706 N N . GLU A 1 91 ? 17.335 -3.542 -13.631 1.00 94.44 91 GLU A N 1
ATOM 707 C CA . GLU A 1 91 ? 18.781 -3.405 -13.903 1.00 94.44 91 GLU A CA 1
ATOM 708 C C . GLU A 1 91 ? 19.120 -2.591 -15.167 1.00 94.44 91 GLU A C 1
ATOM 710 O O . GLU A 1 91 ? 20.232 -2.090 -15.320 1.00 94.44 91 GLU A O 1
ATOM 715 N N . ARG A 1 92 ? 18.165 -2.446 -16.094 1.00 95.12 92 ARG A N 1
ATOM 716 C CA . ARG A 1 92 ? 18.325 -1.670 -17.335 1.00 95.12 92 ARG A CA 1
ATOM 717 C C . ARG A 1 92 ? 17.960 -0.194 -17.167 1.00 95.12 92 ARG A C 1
ATOM 719 O O . ARG A 1 92 ? 18.019 0.552 -18.141 1.00 95.12 92 ARG A O 1
ATOM 726 N N . GLY A 1 93 ? 17.556 0.212 -15.967 1.00 93.69 93 GLY A N 1
ATOM 727 C CA . GLY A 1 93 ? 17.202 1.583 -15.630 1.00 93.69 93 GLY A CA 1
ATOM 728 C C . GLY A 1 93 ? 15.736 1.957 -15.869 1.00 93.69 93 GLY A C 1
ATOM 729 O O . GLY A 1 93 ? 15.376 3.110 -15.635 1.00 93.69 93 GLY A O 1
ATOM 730 N N . TYR A 1 94 ? 14.881 1.025 -16.307 1.00 95.00 94 TYR A N 1
ATOM 731 C CA . TYR A 1 94 ? 13.456 1.303 -16.519 1.00 95.00 94 TYR A CA 1
ATOM 732 C C . TYR A 1 94 ? 12.679 1.201 -15.214 1.00 95.00 94 TYR A C 1
ATOM 734 O O . TYR A 1 94 ? 12.860 0.247 -14.455 1.00 95.00 94 TYR A O 1
ATOM 742 N N . TYR A 1 95 ? 11.764 2.144 -15.015 1.00 95.94 95 TYR A N 1
ATOM 743 C CA . TYR A 1 95 ? 10.825 2.135 -13.906 1.00 95.94 95 TYR A CA 1
ATOM 744 C C . TYR A 1 95 ? 9.521 1.458 -14.316 1.00 95.94 95 TYR A C 1
ATOM 746 O O . TYR A 1 95 ? 8.995 1.676 -15.409 1.00 95.94 95 TYR A O 1
ATOM 754 N N . HIS A 1 96 ? 8.998 0.639 -13.417 1.00 95.00 96 HIS A N 1
ATOM 755 C CA . HIS A 1 96 ? 7.566 0.383 -13.358 1.00 95.00 96 HIS A CA 1
ATOM 756 C C . HIS A 1 96 ? 6.958 1.446 -12.459 1.00 95.00 96 HIS A C 1
ATOM 758 O O . HIS A 1 96 ? 7.642 1.871 -11.544 1.00 95.00 96 HIS A O 1
ATOM 764 N N . ASP A 1 97 ? 5.719 1.856 -12.694 1.00 96.38 97 ASP A N 1
ATOM 765 C CA . ASP A 1 97 ? 5.044 2.833 -11.844 1.00 96.38 97 ASP A CA 1
ATOM 766 C C . ASP A 1 97 ? 3.559 2.479 -11.770 1.00 96.38 97 ASP A C 1
ATOM 768 O O . ASP A 1 97 ? 2.902 2.296 -12.802 1.00 96.38 97 ASP A O 1
ATOM 772 N N . MET A 1 98 ? 3.057 2.259 -10.556 1.00 96.00 98 MET A N 1
ATOM 773 C CA . MET A 1 98 ? 1.642 2.020 -10.326 1.00 96.00 98 MET A CA 1
ATOM 774 C C . MET A 1 98 ? 1.213 2.512 -8.951 1.00 96.00 98 MET A C 1
ATOM 776 O O . MET A 1 98 ? 1.838 2.206 -7.937 1.00 96.00 98 MET A O 1
ATOM 780 N N . THR A 1 99 ? 0.029 3.110 -8.926 1.00 97.06 99 THR A N 1
ATOM 781 C CA . THR A 1 99 ? -0.663 3.453 -7.689 1.00 97.06 99 THR A CA 1
ATOM 782 C C . THR A 1 99 ? -1.924 2.609 -7.529 1.00 97.06 99 THR A C 1
ATOM 784 O O . THR A 1 99 ? -2.684 2.386 -8.482 1.00 97.06 99 THR A O 1
ATOM 787 N N . ARG A 1 100 ? -2.174 2.122 -6.314 1.00 97.31 100 ARG A N 1
ATOM 788 C CA . ARG A 1 100 ? -3.451 1.537 -5.888 1.00 97.31 100 ARG A CA 1
ATOM 789 C C . ARG A 1 100 ? -3.854 2.115 -4.539 1.00 97.31 100 ARG A C 1
ATOM 791 O O . ARG A 1 100 ? -3.011 2.414 -3.700 1.00 97.31 100 ARG A O 1
ATOM 798 N N . THR A 1 101 ? -5.158 2.212 -4.332 1.00 97.12 101 THR A N 1
ATOM 799 C CA . THR A 1 101 ? -5.751 2.566 -3.044 1.00 97.12 101 THR A CA 1
ATOM 800 C C . THR A 1 101 ? -6.379 1.318 -2.448 1.00 97.12 101 THR A C 1
ATOM 802 O O . THR A 1 101 ? -7.170 0.658 -3.124 1.00 97.12 101 THR A O 1
ATOM 805 N N . TRP A 1 102 ? -6.017 0.975 -1.215 1.00 97.75 102 TRP A N 1
ATOM 806 C CA . TRP A 1 102 ? -6.580 -0.164 -0.491 1.00 97.75 102 TRP A CA 1
ATOM 807 C C . TRP A 1 102 ? -7.322 0.296 0.760 1.00 97.75 102 TRP A C 1
ATOM 809 O O . TRP A 1 102 ? -6.973 1.311 1.353 1.00 97.75 102 TRP A O 1
ATOM 819 N N . CYS A 1 103 ? -8.287 -0.505 1.196 1.00 97.38 103 CYS A N 1
ATOM 820 C CA . CYS A 1 103 ? -8.772 -0.523 2.570 1.00 97.38 103 CYS A CA 1
ATOM 821 C C . CYS A 1 103 ? -8.771 -1.973 3.045 1.00 97.38 103 CYS A C 1
ATOM 823 O O . CYS A 1 103 ? -9.107 -2.883 2.282 1.00 97.38 103 CYS A O 1
ATOM 825 N N . LEU A 1 104 ? -8.379 -2.198 4.295 1.00 97.69 104 LEU A N 1
ATOM 826 C CA . LEU A 1 104 ? -8.403 -3.532 4.885 1.00 97.69 104 LEU A CA 1
ATOM 827 C C . LEU A 1 104 ? -9.761 -3.774 5.546 1.00 97.69 104 LEU A C 1
ATOM 829 O O . LEU A 1 104 ? -10.262 -2.925 6.282 1.00 97.69 104 LEU A O 1
ATOM 833 N N . GLY A 1 105 ? -10.354 -4.941 5.295 1.00 97.25 105 GLY A N 1
ATOM 834 C CA . GLY A 1 105 ? -11.662 -5.329 5.828 1.00 97.25 105 GLY A CA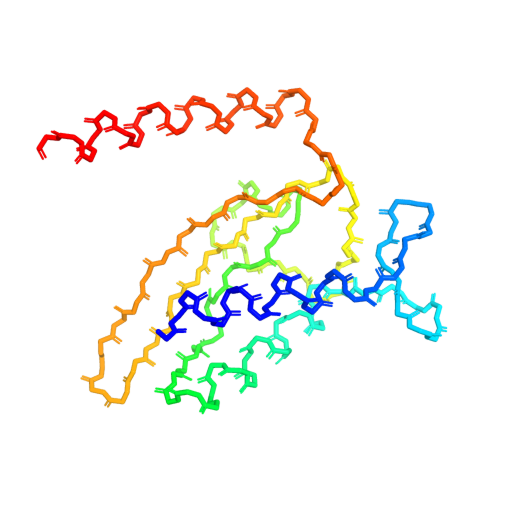 1
ATOM 835 C C . GLY A 1 105 ? -12.829 -4.635 5.125 1.00 97.25 105 GLY A C 1
ATOM 836 O O . GLY A 1 105 ? -13.606 -5.292 4.439 1.00 97.25 105 GLY A O 1
ATOM 837 N N . TYR A 1 106 ? -12.941 -3.317 5.275 1.00 97.62 106 TYR A N 1
ATOM 838 C CA . TYR A 1 106 ? -14.007 -2.502 4.694 1.00 97.62 106 TYR A CA 1
ATOM 839 C C . TYR A 1 106 ? -13.487 -1.118 4.292 1.00 97.62 106 TYR A C 1
ATOM 841 O O . TYR A 1 106 ? -12.512 -0.635 4.861 1.00 97.62 106 TYR A O 1
ATOM 849 N N . ALA A 1 107 ? -14.145 -0.480 3.323 1.00 97.50 107 ALA A N 1
ATOM 850 C CA . ALA A 1 107 ? -13.938 0.926 2.990 1.00 97.50 107 ALA A CA 1
ATOM 851 C C . ALA A 1 107 ? -15.075 1.764 3.606 1.00 97.50 107 ALA A C 1
ATOM 853 O O . ALA A 1 107 ? -16.243 1.414 3.406 1.00 97.50 107 ALA A O 1
ATOM 854 N N . PRO A 1 108 ? -14.779 2.845 4.351 1.00 97.00 108 PRO A N 1
ATOM 855 C CA . PRO A 1 108 ? -15.799 3.797 4.779 1.00 97.00 108 PRO A CA 1
ATOM 856 C C . PRO A 1 108 ? -16.530 4.414 3.574 1.00 97.00 108 PRO A C 1
ATOM 858 O O . PRO A 1 108 ? -15.904 4.579 2.521 1.00 97.00 108 PRO A O 1
ATOM 861 N N . PRO A 1 109 ? -17.820 4.783 3.696 1.00 98.06 109 PRO A N 1
ATOM 862 C CA . PRO A 1 109 ? -18.596 5.337 2.585 1.00 98.06 109 PRO A CA 1
ATOM 863 C C . PRO A 1 109 ? -17.922 6.525 1.890 1.00 98.06 109 PRO A C 1
ATOM 865 O O . PRO A 1 109 ? -17.880 6.573 0.666 1.00 98.06 109 PRO A O 1
ATOM 868 N N . GLU A 1 110 ? -17.327 7.437 2.657 1.00 96.25 110 GLU A N 1
ATOM 869 C CA . GLU A 1 110 ? -16.618 8.604 2.130 1.00 96.25 110 GLU A CA 1
ATOM 870 C C . GLU A 1 110 ? -15.344 8.235 1.353 1.00 96.25 110 GLU A C 1
ATOM 872 O O . GLU A 1 110 ? -14.981 8.908 0.389 1.00 96.25 110 GLU A O 1
ATOM 877 N N . VAL A 1 111 ? -14.670 7.144 1.736 1.00 95.81 111 VAL A N 1
ATOM 878 C CA . VAL A 1 111 ? -13.493 6.637 1.017 1.00 95.81 111 VAL A CA 1
ATOM 879 C C . VAL A 1 111 ? -13.920 5.956 -0.278 1.00 95.81 111 VAL A C 1
ATOM 881 O O . VAL A 1 111 ? -13.274 6.157 -1.306 1.00 95.81 111 VAL A O 1
ATOM 884 N N . GLN A 1 112 ? -15.007 5.181 -0.242 1.00 97.81 112 GLN A N 1
ATOM 885 C CA . GLN A 1 112 ? -15.563 4.543 -1.434 1.00 97.81 112 GLN A CA 1
ATOM 886 C C . GLN A 1 112 ? -16.026 5.591 -2.451 1.00 97.81 112 GLN A C 1
ATOM 888 O O . GLN A 1 112 ? -15.658 5.495 -3.617 1.00 97.81 112 GLN A O 1
ATOM 893 N N . GLU A 1 113 ? -16.743 6.627 -2.007 1.00 98.31 113 GLU A N 1
ATOM 894 C CA . GLU A 1 113 ? -17.190 7.723 -2.873 1.00 98.31 113 GLU A CA 1
ATOM 895 C C . GLU A 1 113 ? -16.005 8.427 -3.551 1.00 98.31 113 GLU A C 1
ATOM 897 O O . GLU A 1 113 ? -16.005 8.618 -4.768 1.00 98.31 113 GLU A O 1
ATOM 902 N N . ALA A 1 114 ? -14.958 8.762 -2.789 1.00 96.69 114 ALA A N 1
ATOM 903 C CA . ALA A 1 114 ? -13.756 9.375 -3.347 1.00 96.69 114 ALA A CA 1
ATOM 904 C C . ALA A 1 114 ? -13.042 8.447 -4.346 1.00 96.69 114 ALA A C 1
ATOM 906 O O . ALA A 1 114 ? -12.568 8.898 -5.391 1.00 96.69 114 ALA A O 1
ATOM 907 N N . TRP A 1 115 ? -12.969 7.147 -4.047 1.00 97.50 115 TRP A N 1
ATOM 908 C CA . TRP A 1 115 ? -12.380 6.161 -4.951 1.00 97.50 115 TRP A CA 1
ATOM 909 C C . TRP A 1 115 ? -13.176 6.036 -6.254 1.00 97.50 115 TRP A C 1
ATOM 911 O O . TRP A 1 115 ? -12.568 6.034 -7.323 1.00 97.50 115 TRP A O 1
ATOM 921 N N . ASP A 1 116 ? -14.510 5.990 -6.180 1.00 98.44 116 ASP A N 1
ATOM 922 C CA . ASP A 1 116 ? -15.394 5.895 -7.346 1.00 98.44 116 ASP A CA 1
ATOM 923 C C . ASP A 1 116 ? -15.216 7.108 -8.271 1.00 98.44 116 ASP A C 1
ATOM 925 O O . ASP A 1 116 ? -15.046 6.941 -9.479 1.00 98.44 116 ASP A O 1
ATOM 929 N N . GLN A 1 117 ? -15.147 8.320 -7.706 1.00 98.44 117 GLN A N 1
ATOM 930 C CA . GLN A 1 117 ? -14.897 9.554 -8.464 1.00 98.44 117 GLN A CA 1
ATOM 931 C C . GLN A 1 117 ? -13.535 9.530 -9.177 1.00 98.44 117 GLN A C 1
ATOM 933 O O . GLN A 1 117 ? -13.432 9.872 -10.357 1.00 98.44 117 GLN A O 1
ATOM 938 N N . VAL A 1 118 ? -12.473 9.103 -8.483 1.00 97.94 118 VAL A N 1
ATOM 939 C CA . VAL A 1 118 ? -11.133 8.978 -9.084 1.00 97.94 118 VAL A CA 1
ATOM 940 C C . VAL A 1 118 ? -11.129 7.915 -10.180 1.00 97.94 118 VAL A C 1
ATOM 942 O O . VAL A 1 118 ? -10.540 8.124 -11.243 1.00 97.94 118 VAL A O 1
ATOM 945 N N . LYS A 1 119 ? -11.791 6.780 -9.943 1.00 97.94 119 LYS A N 1
ATOM 946 C CA . LYS A 1 119 ? -11.858 5.670 -10.891 1.00 97.94 119 LYS A CA 1
ATOM 947 C C . LYS A 1 119 ? -12.622 6.046 -12.155 1.00 97.94 119 LYS A C 1
ATOM 949 O O . LYS A 1 119 ? -12.162 5.701 -13.241 1.00 97.94 119 LYS A O 1
ATOM 954 N N . GLU A 1 120 ? -13.731 6.769 -12.025 1.00 98.38 120 GLU A N 1
ATOM 955 C CA . GLU A 1 120 ? -14.509 7.274 -13.158 1.00 98.38 120 GLU A CA 1
ATOM 956 C C . GLU A 1 120 ? -13.637 8.133 -14.082 1.00 98.38 120 GLU A C 1
ATOM 958 O O . GLU A 1 120 ? -13.551 7.869 -15.282 1.00 98.38 120 GLU A O 1
ATOM 963 N N . ILE A 1 121 ? -12.939 9.124 -13.520 1.00 98.19 121 ILE A N 1
ATOM 964 C CA . ILE A 1 121 ? -12.062 10.017 -14.289 1.00 98.19 121 ILE A CA 1
ATOM 965 C C . ILE A 1 121 ? -10.909 9.230 -14.917 1.00 98.19 121 ILE A C 1
ATOM 967 O O . ILE A 1 121 ? -10.598 9.422 -16.093 1.00 98.19 121 ILE A O 1
ATOM 971 N N . PHE A 1 122 ? -10.283 8.327 -14.156 1.00 97.44 122 PHE A N 1
ATOM 972 C CA . PHE A 1 122 ? -9.208 7.478 -14.664 1.00 97.44 122 PHE A CA 1
ATOM 973 C C . PHE A 1 122 ? -9.664 6.660 -15.880 1.00 97.44 122 PHE A C 1
ATOM 975 O O . PHE A 1 122 ? -8.978 6.649 -16.900 1.00 97.44 122 PHE A O 1
ATOM 982 N N . ASP A 1 123 ? -10.834 6.022 -15.807 1.00 97.69 123 ASP A N 1
ATOM 983 C CA . ASP A 1 123 ? -11.371 5.218 -16.908 1.00 97.69 123 ASP A CA 1
ATOM 984 C C . ASP A 1 123 ? -11.692 6.061 -18.140 1.00 97.69 123 ASP A C 1
ATOM 986 O O . ASP A 1 123 ? -11.368 5.654 -19.256 1.00 97.69 123 ASP A O 1
ATOM 990 N N . GLN A 1 124 ? -12.274 7.249 -17.952 1.00 97.88 124 GLN A N 1
ATOM 991 C CA . GLN A 1 124 ? -12.545 8.178 -19.051 1.00 97.88 124 GLN A CA 1
ATOM 992 C C . GLN A 1 124 ? -11.259 8.614 -19.763 1.00 97.88 124 GLN A C 1
ATOM 994 O O . GLN A 1 124 ? -11.236 8.701 -20.989 1.00 97.88 124 GLN A O 1
ATOM 999 N N . VAL A 1 125 ? -10.182 8.874 -19.016 1.00 97.69 125 VAL A N 1
ATOM 1000 C CA . VAL A 1 125 ? -8.886 9.265 -19.590 1.00 97.69 125 VAL A CA 1
ATOM 1001 C C . VAL A 1 125 ? -8.226 8.097 -20.324 1.00 97.69 125 VAL A C 1
ATOM 1003 O O . VAL A 1 125 ? -7.705 8.295 -21.417 1.00 97.69 125 VAL A O 1
ATOM 1006 N N . MET A 1 126 ? -8.269 6.888 -19.759 1.00 96.62 126 MET A N 1
ATOM 1007 C CA . MET A 1 126 ? -7.627 5.701 -20.337 1.00 96.62 126 MET A CA 1
ATOM 1008 C C . MET A 1 126 ? -8.372 5.103 -21.540 1.00 96.62 126 MET A C 1
ATOM 1010 O O . MET A 1 126 ? -7.789 4.301 -22.268 1.00 96.62 126 MET A O 1
ATOM 1014 N N . ALA A 1 127 ? -9.648 5.444 -21.738 1.00 94.00 127 ALA A N 1
ATOM 1015 C CA . ALA A 1 127 ? -10.456 4.967 -22.861 1.00 94.00 127 ALA A CA 1
ATOM 1016 C C . ALA A 1 127 ? -10.224 5.733 -24.180 1.00 94.00 127 ALA A C 1
ATOM 1018 O O . ALA A 1 127 ? -10.774 5.322 -25.205 1.00 94.00 127 ALA A O 1
ATOM 1019 N N . ASN A 1 128 ? -9.447 6.824 -24.156 1.00 64.06 128 ASN A N 1
ATOM 1020 C CA . ASN A 1 128 ? -9.136 7.661 -25.323 1.00 64.06 128 ASN A CA 1
ATOM 1021 C C . ASN A 1 128 ? -7.841 7.252 -26.031 1.00 64.06 128 ASN A C 1
ATOM 1023 O O . ASN A 1 128 ? -6.827 7.016 -25.337 1.00 64.06 128 ASN A O 1
#

Foldseek 3Di:
DLVVLVVVLVVVQVVFDDDPQFTADPVRHFDWPLNSVVSSQVVLVVVQWHDPLQWAFAKAPLVVDPSSNHDGHHTQGAQIKTWTWDWIAHPVGDIDTDIDIDGPPDHDPVRVVVVVVVVVVVCVVVVD